Protein AF-A0A958I185-F1 (afdb_monomer)

Sequence (165 aa):
MNFIETAMISVSPEISKSLLDNLFEKNGEVLGVPVYRFEIDADTVAMVYDLVNAPNLPEELLHHLLPHLHSVLIATDAGKNNLSVAHREKMDRLCHKFAGIPTTVAVLTEPERIKKLTIPVLNGLFLAENSRIFLWHPDFPALKQHLWESLWLEKATGQTEDTTS

Nearest PDB structures (foldseek):
  8oul-assembly3_C  TM=4.629E-01  e=3.021E-03  Promethearchaeati
  2w2v-assembly1_A  TM=5.721E-01  e=6.409E-02  Homo sapiens
  7e59-assembly3_B  TM=5.341E-01  e=1.466E-01  Homo sapiens
  4m1y-assembly1_A  TM=4.407E-01  e=1.665E-01  Homo sapiens
  4rtr-assembly1_A  TM=3.848E-01  e=1.197E+00  Escherichia coli str. K-12 substr. MDS42

Radius of gyration: 17.85 Å; Cα contacts (8 Å, |Δi|>4): 249; chains: 1; bounding box: 39×34×71 Å

Mean predicted aligned error: 10.46 Å

pLDDT: mean 71.21, std 13.79, range [34.78, 89.81]

Structure (mmCIF, N/CA/C/O backbone):
data_AF-A0A958I185-F1
#
_entry.id   AF-A0A958I185-F1
#
loop_
_atom_site.group_PDB
_atom_site.id
_atom_site.type_symbol
_atom_site.label_atom_id
_atom_site.label_alt_id
_atom_site.label_comp_id
_atom_site.label_asym_id
_atom_site.label_entity_id
_atom_site.label_seq_id
_atom_site.pdbx_PDB_ins_code
_atom_site.Cartn_x
_atom_site.Cartn_y
_atom_site.Cartn_z
_atom_site.occupancy
_atom_site.B_iso_or_equiv
_atom_site.auth_seq_id
_atom_site.auth_comp_id
_atom_site.auth_asym_id
_atom_site.auth_atom_id
_atom_site.pdbx_PDB_model_num
ATOM 1 N N . MET A 1 1 ? 0.978 -8.564 -22.813 1.00 77.62 1 MET A N 1
ATOM 2 C CA . MET A 1 1 ? 1.223 -8.662 -21.363 1.00 77.62 1 MET A CA 1
ATOM 3 C C . MET A 1 1 ? 1.741 -7.337 -20.814 1.00 77.62 1 MET A C 1
ATOM 5 O O . MET A 1 1 ? 2.845 -6.922 -21.152 1.00 77.62 1 MET A O 1
ATOM 9 N N . ASN A 1 2 ? 0.911 -6.680 -20.011 1.00 85.50 2 ASN A N 1
ATOM 10 C CA . ASN A 1 2 ? 1.136 -5.446 -19.273 1.00 85.50 2 ASN A CA 1
ATOM 11 C C . ASN A 1 2 ? 1.495 -5.785 -17.822 1.00 85.50 2 ASN A C 1
ATOM 13 O O . ASN A 1 2 ? 0.913 -6.699 -17.232 1.00 85.50 2 ASN A O 1
ATOM 17 N N . PHE A 1 3 ? 2.420 -5.022 -17.243 1.00 83.19 3 PHE A N 1
ATOM 18 C CA . PHE A 1 3 ? 2.837 -5.185 -15.854 1.00 83.19 3 PHE A CA 1
ATOM 19 C C . PHE A 1 3 ? 2.423 -3.970 -15.034 1.00 83.19 3 PHE A C 1
ATOM 21 O O . PHE A 1 3 ? 2.714 -2.838 -15.409 1.00 83.19 3 PHE A O 1
ATOM 28 N N . ILE A 1 4 ? 1.757 -4.217 -13.909 1.00 85.06 4 ILE A N 1
ATOM 29 C CA . ILE A 1 4 ? 1.462 -3.207 -12.896 1.00 85.06 4 ILE A CA 1
ATOM 30 C C . ILE A 1 4 ? 2.421 -3.443 -11.739 1.00 85.06 4 ILE A C 1
ATOM 32 O O . ILE A 1 4 ? 2.188 -4.278 -10.864 1.00 85.06 4 ILE A O 1
ATOM 36 N N . GLU A 1 5 ? 3.530 -2.719 -11.753 1.00 87.50 5 GLU A N 1
ATOM 37 C CA . GLU A 1 5 ? 4.540 -2.809 -10.704 1.00 87.50 5 GLU A CA 1
ATOM 38 C C . GLU A 1 5 ? 4.157 -1.910 -9.534 1.00 87.50 5 GLU A C 1
ATOM 40 O O . GLU A 1 5 ? 4.050 -0.688 -9.667 1.00 87.50 5 GLU A O 1
ATOM 45 N N . THR A 1 6 ? 3.915 -2.536 -8.385 1.00 87.50 6 THR A N 1
ATOM 46 C CA . THR A 1 6 ? 3.409 -1.880 -7.185 1.00 87.50 6 THR A CA 1
ATOM 47 C C . THR A 1 6 ? 4.351 -2.096 -6.017 1.00 87.50 6 THR A C 1
ATOM 49 O O . THR A 1 6 ? 4.631 -3.228 -5.627 1.00 87.50 6 THR A O 1
ATOM 52 N N . ALA A 1 7 ? 4.800 -1.006 -5.405 1.00 87.25 7 ALA A N 1
ATOM 53 C CA . ALA A 1 7 ? 5.486 -1.076 -4.124 1.00 87.25 7 ALA A CA 1
ATOM 54 C C . ALA A 1 7 ? 4.439 -1.143 -3.012 1.00 87.25 7 ALA A C 1
ATOM 56 O O . ALA A 1 7 ? 3.656 -0.206 -2.849 1.00 87.25 7 ALA A O 1
ATOM 57 N N . MET A 1 8 ? 4.430 -2.227 -2.237 1.00 87.06 8 MET A N 1
ATOM 58 C CA . MET A 1 8 ? 3.624 -2.315 -1.027 1.00 87.06 8 MET A CA 1
ATOM 59 C C . MET A 1 8 ? 4.494 -2.022 0.189 1.00 87.06 8 MET A C 1
ATOM 61 O O . MET A 1 8 ? 5.440 -2.739 0.496 1.00 87.06 8 MET A O 1
ATOM 65 N N . ILE A 1 9 ? 4.156 -0.959 0.907 1.00 83.81 9 ILE A N 1
ATOM 66 C CA . ILE A 1 9 ? 4.864 -0.517 2.101 1.00 83.81 9 ILE A CA 1
ATOM 67 C C . ILE A 1 9 ? 3.923 -0.697 3.274 1.00 83.81 9 ILE A C 1
ATOM 69 O O . ILE A 1 9 ? 2.997 0.091 3.445 1.00 83.81 9 ILE A O 1
ATOM 73 N N . SER A 1 10 ? 4.166 -1.698 4.112 1.00 78.62 10 SER A N 1
ATOM 74 C CA . SER A 1 10 ? 3.436 -1.803 5.371 1.00 78.62 10 SER A CA 1
ATOM 75 C C . SER A 1 10 ? 4.261 -1.284 6.536 1.00 78.62 10 SER A C 1
ATOM 77 O O . SER A 1 10 ? 5.450 -1.576 6.680 1.00 78.62 10 SER A O 1
ATOM 79 N N . VAL A 1 11 ? 3.605 -0.534 7.416 1.00 73.25 11 VAL A N 1
ATOM 80 C CA . VAL A 1 11 ? 4.195 -0.109 8.690 1.00 73.25 11 VAL A CA 1
ATOM 81 C C . VAL A 1 11 ? 4.064 -1.164 9.795 1.00 73.25 11 VAL A C 1
ATOM 83 O O . VAL A 1 11 ? 4.606 -0.941 10.875 1.00 73.25 11 VAL A O 1
ATOM 86 N N . SER A 1 12 ? 3.397 -2.295 9.526 1.00 72.94 12 SER A N 1
ATOM 87 C CA . SER A 1 12 ? 3.299 -3.468 10.411 1.00 72.94 12 SER A CA 1
ATOM 88 C C . SER A 1 12 ? 3.443 -4.780 9.611 1.00 72.94 12 SER A C 1
ATOM 90 O O . SER A 1 12 ? 2.724 -4.978 8.623 1.00 72.94 12 SER A O 1
ATOM 92 N N . PRO A 1 13 ? 4.339 -5.699 10.015 1.00 73.44 13 PRO A N 1
ATOM 93 C CA . PRO A 1 13 ? 4.517 -6.990 9.343 1.00 73.44 13 PRO A CA 1
ATOM 94 C C . PRO A 1 13 ? 3.238 -7.828 9.251 1.00 73.44 13 PRO A C 1
ATOM 96 O O . PRO A 1 13 ? 3.014 -8.522 8.264 1.00 73.44 13 PRO A O 1
ATOM 99 N N . GLU A 1 14 ? 2.370 -7.742 10.256 1.00 74.56 14 GLU A N 1
ATOM 100 C CA . GLU A 1 14 ? 1.125 -8.504 10.336 1.00 74.56 14 GLU A CA 1
ATOM 101 C C . GLU A 1 14 ? 0.132 -8.127 9.230 1.00 74.56 14 GLU A C 1
ATOM 103 O O . GLU A 1 14 ? -0.592 -8.993 8.733 1.00 74.56 14 GLU A O 1
ATOM 108 N N . ILE A 1 15 ? 0.100 -6.852 8.828 1.00 74.50 15 ILE A N 1
ATOM 109 C CA . ILE A 1 15 ? -0.785 -6.382 7.754 1.00 74.50 15 ILE A CA 1
ATOM 110 C C . ILE A 1 15 ? -0.332 -6.951 6.418 1.00 74.50 15 ILE A C 1
ATOM 112 O O . ILE A 1 15 ? -1.149 -7.491 5.680 1.00 74.50 15 ILE A O 1
ATOM 116 N N . SER A 1 16 ? 0.966 -6.867 6.123 1.00 77.12 16 SER A N 1
ATOM 117 C CA . SER A 1 16 ? 1.499 -7.443 4.892 1.00 77.12 16 SER A CA 1
AT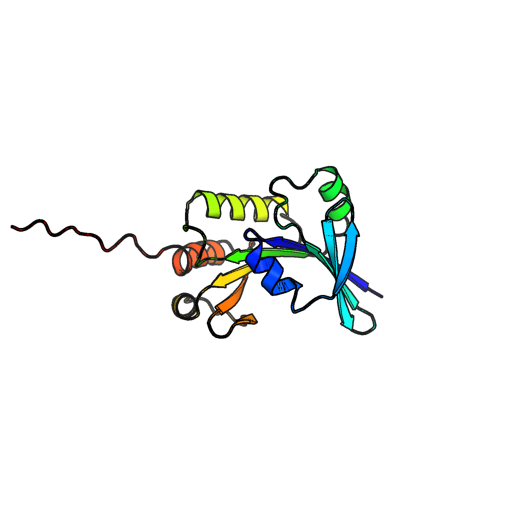OM 118 C C . SER A 1 16 ? 1.316 -8.937 4.853 1.00 77.12 16 SER A C 1
ATOM 120 O O . SER A 1 16 ? 0.875 -9.445 3.836 1.00 77.12 16 SER A O 1
ATOM 122 N N . LYS A 1 17 ? 1.548 -9.630 5.969 1.00 75.19 17 LYS A N 1
ATOM 123 C CA . LYS A 1 17 ? 1.247 -11.055 6.058 1.00 75.19 17 LYS A CA 1
ATOM 124 C C . LYS A 1 17 ? -0.220 -11.335 5.713 1.00 75.19 17 LYS A C 1
ATOM 126 O O . LYS A 1 17 ? -0.510 -12.181 4.882 1.00 75.19 17 LYS A O 1
ATOM 131 N N . SER A 1 18 ? -1.149 -10.583 6.302 1.00 73.56 18 SER A N 1
ATOM 132 C CA . SER A 1 18 ? -2.588 -10.772 6.066 1.00 73.56 18 SER A CA 1
ATOM 133 C C . SER A 1 18 ? -3.005 -10.472 4.620 1.00 73.56 18 SER A C 1
ATOM 135 O O . SER A 1 18 ? -3.869 -11.166 4.084 1.00 73.56 18 SER A O 1
ATOM 137 N N . LEU A 1 19 ? -2.400 -9.454 3.998 1.00 73.12 19 LEU A N 1
ATOM 138 C CA . LEU A 1 19 ? -2.653 -9.061 2.610 1.00 73.12 19 LEU A CA 1
ATOM 139 C C . LEU A 1 19 ? -2.018 -10.024 1.606 1.00 73.12 19 LEU A C 1
ATOM 141 O O . LEU A 1 19 ? -2.644 -10.352 0.607 1.00 73.12 19 LEU A O 1
ATOM 145 N N . LEU A 1 20 ? -0.786 -10.460 1.851 1.00 77.06 20 LEU A N 1
ATOM 146 C CA . LEU A 1 20 ? 0.005 -11.201 0.876 1.00 77.06 20 LEU A CA 1
ATOM 147 C C . LEU A 1 20 ? -0.264 -12.701 0.927 1.00 77.06 20 LEU A C 1
ATOM 149 O O . LEU A 1 20 ? -0.490 -13.291 -0.126 1.00 77.06 20 LEU A O 1
ATOM 153 N N . ASP A 1 21 ? -0.323 -13.297 2.124 1.00 71.19 21 ASP A N 1
ATOM 154 C CA . ASP A 1 21 ? -0.454 -14.754 2.287 1.00 71.19 21 ASP A CA 1
ATOM 155 C C . ASP A 1 21 ? -1.769 -15.300 1.703 1.00 71.19 21 ASP A C 1
ATOM 157 O O . ASP A 1 21 ? -1.848 -16.476 1.359 1.00 71.19 21 ASP A O 1
ATOM 161 N N . ASN A 1 22 ? -2.807 -14.463 1.596 1.00 65.00 22 ASN A N 1
ATOM 162 C CA . ASN A 1 22 ? -4.136 -14.880 1.139 1.00 65.00 22 ASN A CA 1
ATOM 163 C C . ASN A 1 22 ? -4.448 -14.513 -0.316 1.00 65.00 22 ASN A C 1
ATOM 165 O O . ASN A 1 22 ?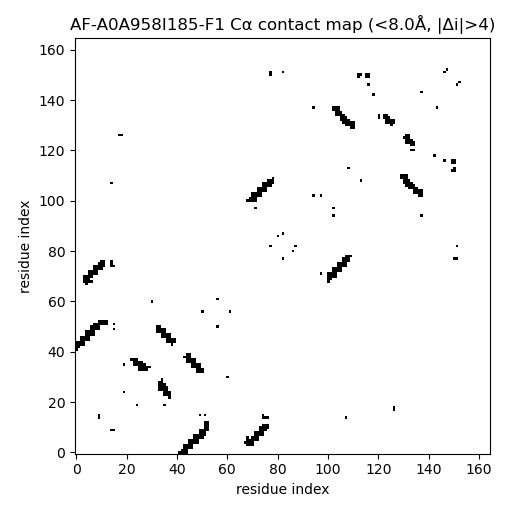 -5.413 -15.035 -0.869 1.00 65.00 22 ASN A O 1
ATOM 169 N N . LEU A 1 23 ? -3.701 -13.583 -0.916 1.00 66.69 23 LEU A N 1
ATOM 170 C CA . LEU A 1 23 ? -4.080 -12.974 -2.197 1.00 66.69 23 LEU A CA 1
ATOM 171 C C . LEU A 1 23 ? -3.042 -13.177 -3.299 1.00 66.69 23 LEU A C 1
ATOM 173 O O . LEU A 1 23 ? -3.381 -13.017 -4.470 1.00 66.69 23 LEU A O 1
ATOM 177 N N . PHE A 1 24 ? -1.800 -13.520 -2.955 1.00 69.25 24 PHE A N 1
ATOM 178 C CA . PHE A 1 24 ? -0.721 -13.563 -3.928 1.00 69.25 24 PHE A CA 1
ATOM 179 C C . PHE A 1 24 ? 0.132 -14.819 -3.792 1.00 69.25 24 PHE A C 1
ATOM 181 O O . PHE A 1 24 ? 0.434 -15.281 -2.694 1.00 69.25 24 PHE A O 1
ATOM 188 N N . GLU A 1 25 ? 0.612 -15.321 -4.925 1.00 71.31 25 GLU A N 1
ATOM 189 C CA . GLU A 1 25 ? 1.659 -16.334 -4.934 1.00 71.31 25 GLU A CA 1
ATOM 190 C C . GLU A 1 25 ? 3.028 -15.643 -4.865 1.00 71.31 25 GLU A C 1
ATOM 192 O O . GLU A 1 25 ? 3.328 -14.709 -5.623 1.00 71.31 25 GLU A O 1
ATOM 197 N N . LYS A 1 26 ? 3.880 -16.088 -3.932 1.00 73.75 26 LYS A N 1
ATOM 198 C CA . LYS A 1 26 ? 5.260 -15.602 -3.844 1.00 73.75 26 LYS A CA 1
ATOM 199 C C . LYS A 1 26 ? 6.013 -16.036 -5.100 1.00 73.75 26 LYS A C 1
ATOM 201 O O . LYS A 1 26 ? 6.188 -17.228 -5.333 1.00 73.75 26 LYS A O 1
ATOM 206 N N . ASN A 1 27 ? 6.500 -15.062 -5.864 1.00 75.31 27 ASN A N 1
ATOM 207 C CA . ASN A 1 27 ? 7.089 -15.288 -7.183 1.00 75.31 27 ASN A CA 1
ATOM 208 C C . ASN A 1 27 ? 8.607 -15.031 -7.233 1.00 75.31 27 ASN A C 1
ATOM 210 O O . ASN A 1 27 ? 9.222 -15.149 -8.288 1.00 75.31 27 ASN A O 1
ATOM 214 N N . GLY A 1 28 ? 9.233 -14.691 -6.103 1.00 84.31 28 GLY A N 1
ATOM 215 C CA . GLY A 1 28 ? 10.689 -14.600 -5.999 1.00 84.31 28 GLY A CA 1
ATOM 216 C C . GLY A 1 28 ? 11.174 -13.505 -5.059 1.00 84.31 28 GLY A C 1
ATOM 217 O O . GLY A 1 28 ? 10.499 -13.143 -4.091 1.00 84.31 28 GLY A O 1
ATOM 218 N N . GLU A 1 29 ? 12.373 -13.010 -5.350 1.00 87.00 29 GLU A N 1
ATOM 219 C CA . GLU A 1 29 ? 13.067 -11.968 -4.599 1.00 87.00 29 GLU A CA 1
ATOM 220 C C . GLU A 1 29 ? 13.903 -11.105 -5.558 1.00 87.00 29 GLU A C 1
ATOM 222 O O . GLU A 1 29 ? 14.562 -11.634 -6.453 1.00 87.00 29 GLU A O 1
ATOM 227 N N . VAL A 1 30 ? 13.881 -9.783 -5.374 1.00 82.50 30 VAL A N 1
ATOM 228 C CA . VAL A 1 30 ? 14.682 -8.810 -6.134 1.00 82.50 30 VAL A CA 1
ATOM 229 C C . VAL A 1 30 ? 15.470 -7.966 -5.144 1.00 82.50 30 VAL A C 1
ATOM 231 O O . VAL A 1 30 ? 14.878 -7.278 -4.320 1.00 82.50 30 VAL A O 1
ATOM 234 N N . LEU A 1 31 ? 16.804 -8.016 -5.208 1.00 80.81 31 LEU A N 1
ATOM 235 C CA . LEU A 1 31 ? 17.692 -7.254 -4.313 1.00 80.81 31 LEU A CA 1
ATOM 236 C C . LEU A 1 31 ? 17.339 -7.416 -2.816 1.00 80.81 31 LEU A C 1
ATOM 238 O O . LEU A 1 31 ? 17.358 -6.448 -2.058 1.00 80.81 31 LEU A O 1
ATOM 242 N N . GLY A 1 32 ? 16.980 -8.631 -2.385 1.00 80.12 32 GLY A N 1
ATOM 243 C CA . GLY A 1 32 ? 16.584 -8.898 -0.996 1.00 80.12 32 GLY A CA 1
ATOM 244 C C . GLY A 1 32 ? 15.110 -8.630 -0.674 1.00 80.12 32 GLY A C 1
ATOM 245 O O . GLY A 1 32 ? 14.685 -8.867 0.455 1.00 80.12 32 GLY A O 1
ATOM 246 N N . VAL A 1 33 ? 14.321 -8.130 -1.631 1.00 83.44 33 VAL A N 1
ATOM 247 C CA . VAL A 1 33 ? 12.903 -7.796 -1.448 1.00 83.44 33 VAL A CA 1
ATOM 248 C C . VAL A 1 33 ? 12.012 -8.897 -2.015 1.00 83.44 33 VAL A C 1
ATOM 250 O O . VAL A 1 33 ? 12.107 -9.182 -3.211 1.00 83.44 33 VAL A O 1
ATOM 253 N N . PRO A 1 34 ? 11.113 -9.494 -1.214 1.00 86.50 34 PRO A N 1
ATOM 254 C CA . PRO A 1 34 ? 10.126 -10.442 -1.713 1.00 86.50 34 PRO A CA 1
ATOM 255 C C . PRO A 1 34 ? 9.214 -9.814 -2.771 1.00 86.50 34 PRO A C 1
ATOM 257 O O . PRO A 1 34 ? 8.685 -8.716 -2.578 1.00 86.50 34 PRO A O 1
ATOM 260 N N . VAL A 1 35 ? 8.997 -10.541 -3.868 1.00 87.50 35 VAL A N 1
ATOM 261 C CA . VAL A 1 35 ? 8.101 -10.119 -4.949 1.00 87.50 35 VAL A CA 1
ATOM 262 C C . VAL A 1 35 ? 6.999 -11.145 -5.144 1.00 87.50 35 VAL A C 1
ATOM 264 O O . VAL A 1 35 ? 7.242 -12.353 -5.226 1.00 87.50 35 VAL A O 1
ATOM 267 N N . TYR A 1 36 ? 5.777 -10.646 -5.230 1.00 88.19 36 TYR A N 1
ATOM 268 C CA . TYR A 1 36 ? 4.565 -11.432 -5.375 1.00 88.19 36 TYR A CA 1
ATOM 269 C C . TYR A 1 36 ? 3.937 -11.157 -6.733 1.00 88.19 36 TYR A C 1
ATOM 271 O O . TYR A 1 36 ? 3.903 -10.012 -7.184 1.00 88.19 36 TYR A O 1
ATOM 279 N N . ARG A 1 37 ? 3.448 -12.208 -7.392 1.00 86.50 37 ARG A N 1
ATOM 280 C CA . ARG A 1 37 ? 2.782 -12.096 -8.692 1.00 86.50 37 ARG A CA 1
ATOM 281 C C . ARG A 1 37 ? 1.301 -12.370 -8.518 1.00 86.50 37 ARG A C 1
ATOM 283 O O . ARG A 1 37 ? 0.919 -13.351 -7.888 1.00 86.50 37 ARG A O 1
ATOM 290 N N . PHE A 1 38 ? 0.486 -11.528 -9.134 1.00 85.00 38 PHE A N 1
ATOM 291 C CA . PHE A 1 38 ? -0.950 -11.729 -9.230 1.00 85.00 38 PHE A CA 1
ATOM 292 C C . PHE A 1 38 ? -1.421 -11.457 -10.647 1.00 85.00 38 PHE A C 1
ATOM 294 O O . PHE A 1 38 ? -1.160 -10.399 -11.214 1.00 85.00 38 PHE A O 1
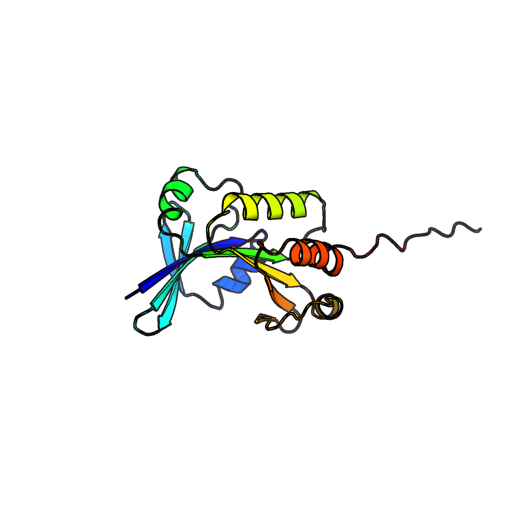ATOM 301 N N . GLU A 1 39 ? -2.092 -12.437 -11.232 1.00 84.75 39 GLU A N 1
ATOM 302 C CA . GLU A 1 39 ? -2.674 -12.311 -12.560 1.00 84.75 39 GLU A CA 1
ATOM 303 C C . GLU A 1 39 ? -4.080 -11.733 -12.425 1.00 84.75 39 GLU A C 1
ATOM 305 O O . GLU A 1 39 ? -4.947 -12.341 -11.801 1.00 84.75 39 GLU A O 1
ATOM 310 N N . ILE A 1 40 ? -4.279 -10.529 -12.962 1.00 80.81 40 ILE A N 1
ATOM 311 C CA . ILE A 1 40 ? -5.582 -9.855 -12.946 1.00 80.81 40 ILE A CA 1
ATOM 312 C C . ILE A 1 40 ? -6.435 -10.395 -14.097 1.00 80.81 40 ILE A C 1
ATOM 314 O O . ILE A 1 40 ? -7.603 -10.727 -13.909 1.00 80.81 40 ILE A O 1
ATOM 318 N N . ASP A 1 41 ? -5.832 -10.494 -15.282 1.00 86.88 41 ASP A N 1
ATOM 319 C CA . ASP A 1 41 ? -6.407 -11.093 -16.482 1.00 86.88 41 ASP A CA 1
ATOM 320 C C . ASP A 1 41 ? -5.291 -11.650 -17.387 1.00 86.88 41 ASP A C 1
ATOM 322 O O . ASP A 1 4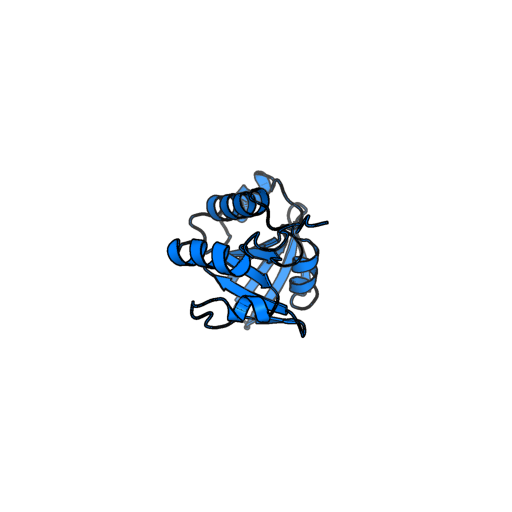1 ? -4.106 -11.540 -17.067 1.00 86.88 41 ASP A O 1
ATOM 326 N N . ALA A 1 42 ? -5.671 -12.233 -18.529 1.00 85.38 42 ALA A N 1
ATOM 327 C CA . ALA A 1 42 ? -4.750 -12.887 -19.462 1.00 85.38 42 ALA A CA 1
ATOM 328 C C . ALA A 1 42 ? -3.629 -11.975 -19.998 1.00 85.38 42 ALA A C 1
ATOM 330 O O . ALA A 1 42 ? -2.604 -12.472 -20.465 1.00 85.38 42 ALA A O 1
ATOM 331 N N . ASP A 1 43 ? -3.816 -10.656 -19.948 1.00 89.81 43 ASP A N 1
ATOM 332 C CA . ASP A 1 43 ? -2.866 -9.673 -20.448 1.00 89.81 43 ASP A CA 1
ATOM 333 C C . ASP A 1 43 ? -2.309 -8.760 -19.357 1.00 89.81 43 ASP A C 1
ATOM 335 O O . ASP A 1 43 ? -1.439 -7.950 -19.671 1.00 89.81 43 ASP A O 1
ATOM 339 N N . THR A 1 44 ? -2.737 -8.886 -18.101 1.00 84.50 44 THR A N 1
ATOM 340 C CA . THR A 1 44 ? -2.395 -7.949 -17.027 1.00 84.50 44 THR A CA 1
ATOM 341 C C . THR A 1 44 ? -1.931 -8.680 -15.778 1.00 84.50 44 THR A C 1
ATOM 343 O O . THR A 1 44 ? -2.670 -9.433 -15.143 1.00 84.50 44 THR A O 1
ATOM 346 N N . VAL A 1 45 ? -0.698 -8.384 -15.371 1.00 85.62 45 VAL A N 1
ATOM 347 C CA . VAL A 1 45 ? -0.068 -8.965 -14.186 1.00 85.62 45 VAL A CA 1
ATOM 348 C C . VAL A 1 45 ? 0.333 -7.856 -13.224 1.00 85.62 45 VAL A C 1
ATOM 350 O O . VAL A 1 45 ? 1.070 -6.944 -13.591 1.00 85.62 45 VAL A O 1
ATOM 353 N N . ALA A 1 46 ? -0.108 -7.953 -11.976 1.00 85.75 46 ALA A N 1
ATOM 354 C CA . ALA A 1 46 ? 0.408 -7.147 -10.884 1.00 85.75 46 ALA A CA 1
ATOM 355 C C . ALA A 1 46 ? 1.646 -7.814 -10.274 1.00 85.75 46 ALA A C 1
ATOM 357 O O . ALA A 1 46 ? 1.628 -8.993 -9.914 1.00 85.75 46 ALA A O 1
ATOM 358 N N . MET A 1 47 ? 2.714 -7.034 -10.142 1.00 87.94 47 MET A N 1
ATOM 359 C CA . MET A 1 47 ? 3.933 -7.409 -9.434 1.00 87.94 47 MET A CA 1
ATOM 360 C C . MET A 1 47 ? 4.013 -6.559 -8.172 1.00 87.94 47 MET A C 1
ATOM 362 O O . MET A 1 47 ? 4.082 -5.334 -8.256 1.00 87.94 47 MET A O 1
ATOM 366 N N . VAL A 1 48 ? 3.968 -7.196 -7.005 1.00 88.50 48 VAL A N 1
ATOM 367 C CA . VAL A 1 48 ? 3.925 -6.510 -5.711 1.00 88.50 48 VAL A CA 1
ATOM 368 C C . VAL A 1 48 ? 5.231 -6.736 -4.965 1.00 88.50 48 VAL A C 1
ATOM 370 O O . VAL A 1 48 ? 5.551 -7.861 -4.585 1.00 88.50 48 VAL A O 1
ATOM 373 N N . TYR A 1 49 ? 5.975 -5.656 -4.751 1.00 87.50 49 TYR A N 1
ATOM 374 C CA . TYR A 1 49 ? 7.211 -5.643 -3.972 1.00 87.50 49 TYR A CA 1
ATOM 375 C C . TYR A 1 49 ? 6.867 -5.404 -2.498 1.00 87.50 49 TYR A C 1
ATOM 377 O O . TYR A 1 49 ? 6.326 -4.347 -2.167 1.00 87.50 49 TYR A O 1
ATOM 385 N N . ASP A 1 50 ? 7.159 -6.365 -1.617 1.00 86.19 50 ASP A N 1
ATOM 386 C CA . ASP A 1 50 ? 6.867 -6.243 -0.184 1.00 86.19 50 ASP A CA 1
ATOM 387 C C . ASP A 1 50 ? 8.011 -5.555 0.560 1.00 86.19 50 ASP A C 1
ATOM 389 O O . ASP A 1 50 ? 9.056 -6.139 0.840 1.00 86.19 50 ASP A O 1
ATOM 393 N N . LEU A 1 51 ? 7.795 -4.287 0.893 1.00 81.31 51 LEU A N 1
ATOM 394 C CA . LEU A 1 51 ? 8.774 -3.415 1.534 1.00 81.31 51 LEU A CA 1
ATOM 395 C C . LEU A 1 51 ? 8.606 -3.346 3.060 1.00 81.31 51 LEU A C 1
ATOM 397 O O . LEU A 1 51 ? 9.112 -2.422 3.709 1.00 81.31 51 LEU A O 1
ATOM 401 N N . VAL A 1 52 ? 7.894 -4.307 3.656 1.00 73.75 52 VAL A N 1
ATOM 402 C CA . VAL A 1 52 ? 7.846 -4.495 5.114 1.00 73.75 52 VAL A CA 1
ATOM 403 C C . VAL A 1 52 ? 9.245 -4.558 5.692 1.00 73.75 52 VAL A C 1
ATOM 405 O O . VAL A 1 52 ? 10.120 -5.239 5.170 1.00 73.75 52 VAL A O 1
ATOM 408 N N . ASN A 1 53 ? 9.444 -3.890 6.827 1.00 58.81 53 ASN A N 1
ATOM 409 C CA . ASN A 1 53 ? 10.714 -3.904 7.556 1.00 58.81 53 ASN A CA 1
ATOM 410 C C . ASN A 1 53 ? 11.919 -3.369 6.766 1.00 58.81 53 ASN A C 1
ATOM 412 O O . ASN A 1 53 ? 13.053 -3.598 7.181 1.00 58.81 53 ASN A O 1
ATOM 416 N N . ALA A 1 54 ? 11.700 -2.577 5.713 1.00 60.50 54 ALA A N 1
ATOM 417 C CA . ALA A 1 54 ? 12.737 -1.760 5.091 1.00 60.50 54 ALA A CA 1
ATOM 418 C C . ALA A 1 54 ? 12.617 -0.292 5.560 1.00 60.50 54 ALA A C 1
ATOM 420 O O . ALA A 1 54 ? 12.261 0.583 4.766 1.00 60.50 54 ALA A O 1
ATOM 421 N N . PRO A 1 55 ? 12.879 0.029 6.852 1.00 51.41 55 PRO A N 1
ATOM 422 C CA . PRO A 1 55 ? 12.753 1.399 7.361 1.00 51.41 55 PRO A CA 1
ATOM 423 C C . PRO A 1 55 ? 13.668 2.370 6.604 1.00 51.41 55 PRO A C 1
ATOM 425 O O . PRO A 1 55 ? 13.326 3.539 6.452 1.00 51.41 55 PRO A O 1
ATOM 428 N N . ASN A 1 56 ? 14.774 1.851 6.065 1.00 61.09 56 ASN A N 1
ATOM 429 C CA . ASN A 1 56 ? 15.656 2.520 5.126 1.00 61.09 56 ASN A CA 1
ATOM 430 C C . ASN A 1 56 ? 15.708 1.677 3.852 1.00 61.09 56 ASN A C 1
ATOM 432 O O . ASN A 1 56 ? 16.566 0.809 3.721 1.00 61.09 56 ASN A O 1
ATOM 436 N N . LEU A 1 57 ? 14.753 1.889 2.944 1.00 66.75 57 LEU A N 1
ATOM 437 C CA . LEU A 1 57 ? 14.833 1.319 1.598 1.00 66.75 57 LEU A CA 1
ATOM 438 C C . LEU A 1 57 ? 16.212 1.648 1.007 1.00 66.75 57 LEU A C 1
ATOM 440 O O . LEU A 1 57 ? 16.522 2.843 0.935 1.00 66.75 57 LEU A O 1
ATOM 444 N N . PRO A 1 58 ? 17.025 0.644 0.622 1.00 68.31 58 PRO A N 1
ATOM 445 C CA . PRO A 1 58 ? 18.331 0.886 0.024 1.00 68.31 58 PRO A CA 1
ATOM 446 C C . PRO A 1 58 ? 18.193 1.834 -1.168 1.00 68.31 58 PRO A C 1
ATOM 448 O O . PRO A 1 58 ? 17.262 1.692 -1.963 1.00 68.31 58 PRO A O 1
ATOM 451 N N . GLU A 1 59 ? 19.099 2.804 -1.304 1.00 77.19 59 GLU A N 1
ATOM 452 C CA . GLU A 1 59 ? 19.053 3.751 -2.428 1.00 77.19 59 GLU A CA 1
ATOM 453 C C . GLU A 1 59 ? 19.110 3.027 -3.776 1.00 77.19 59 GLU A C 1
ATOM 455 O O . GLU A 1 59 ? 18.389 3.395 -4.697 1.00 77.19 59 GLU A O 1
ATOM 460 N N . GLU A 1 60 ? 19.881 1.943 -3.860 1.00 77.75 60 GLU A N 1
ATOM 461 C CA . GLU A 1 60 ? 19.977 1.086 -5.046 1.00 77.75 60 GLU A CA 1
ATOM 462 C C . GLU A 1 60 ? 18.630 0.458 -5.424 1.00 77.75 60 GLU A C 1
ATOM 464 O O . GLU A 1 60 ? 18.249 0.455 -6.593 1.00 77.75 60 GLU A O 1
ATOM 469 N N . LEU A 1 61 ? 17.870 -0.015 -4.432 1.00 77.19 61 LEU A N 1
ATOM 470 C CA . LEU A 1 61 ? 16.538 -0.574 -4.645 1.00 77.19 61 LEU A CA 1
ATOM 471 C C . LEU A 1 61 ? 15.569 0.508 -5.131 1.00 77.19 61 LEU A C 1
ATOM 473 O O . LEU A 1 61 ? 14.813 0.279 -6.067 1.00 77.19 61 LEU A O 1
ATOM 477 N N . LEU A 1 62 ? 15.590 1.696 -4.524 1.00 77.62 62 LEU A N 1
ATOM 478 C CA . LEU A 1 62 ? 14.750 2.811 -4.972 1.00 77.62 62 LEU A CA 1
ATOM 479 C C . LEU A 1 62 ? 15.110 3.242 -6.391 1.00 77.62 62 LEU A C 1
ATOM 481 O O . LEU A 1 62 ? 14.216 3.457 -7.201 1.00 77.62 62 LEU A O 1
ATOM 485 N N . HIS A 1 63 ? 16.401 3.335 -6.701 1.00 83.00 63 HIS A N 1
ATOM 486 C CA . HIS A 1 63 ? 16.875 3.675 -8.036 1.00 83.00 63 HIS A CA 1
ATOM 487 C C . HIS A 1 63 ? 16.430 2.641 -9.076 1.00 83.00 63 HIS A C 1
ATOM 489 O O . HIS A 1 63 ? 16.060 3.014 -10.185 1.00 83.00 63 HIS A O 1
ATOM 495 N N . HIS A 1 64 ? 16.416 1.360 -8.701 1.00 81.69 64 HIS A N 1
ATOM 496 C CA . HIS A 1 64 ? 15.926 0.284 -9.552 1.00 81.69 64 HIS A CA 1
ATOM 497 C C . HIS A 1 64 ? 14.401 0.314 -9.726 1.00 81.69 64 HIS A C 1
ATOM 499 O O . HIS A 1 64 ? 13.922 0.183 -10.843 1.00 81.69 64 HIS A O 1
ATOM 505 N N . LEU A 1 65 ? 13.634 0.503 -8.648 1.00 81.81 65 LEU A N 1
ATOM 506 C CA . LEU A 1 65 ? 12.172 0.392 -8.680 1.00 81.81 65 LEU A CA 1
ATOM 507 C C . LEU A 1 65 ? 11.478 1.647 -9.226 1.00 81.81 65 LEU A C 1
ATOM 509 O O . LEU A 1 65 ? 10.543 1.531 -10.013 1.00 81.81 65 LEU A O 1
ATOM 513 N N . LEU A 1 66 ? 11.902 2.849 -8.818 1.00 81.94 66 LEU A N 1
ATOM 514 C CA . LEU A 1 66 ? 11.185 4.102 -9.106 1.00 81.94 66 LEU A CA 1
ATOM 515 C C . LEU A 1 66 ? 10.858 4.336 -10.594 1.00 81.94 66 LEU A C 1
ATOM 517 O O . LEU A 1 66 ? 9.750 4.795 -10.858 1.00 81.94 66 LEU A O 1
ATOM 521 N N . PRO A 1 67 ? 11.738 4.023 -11.568 1.00 84.94 67 PRO A N 1
ATOM 522 C CA . PRO A 1 67 ? 11.425 4.202 -12.990 1.00 84.94 67 PRO A CA 1
ATOM 523 C C . PRO A 1 67 ? 10.307 3.292 -13.514 1.00 84.94 67 PRO A C 1
ATOM 525 O O . PRO A 1 67 ? 9.767 3.549 -14.588 1.00 84.94 67 PRO A O 1
ATOM 528 N N . HIS A 1 68 ? 9.998 2.217 -12.791 1.00 84.38 68 HIS A N 1
ATOM 529 C CA . HIS A 1 68 ? 9.104 1.147 -13.229 1.00 84.38 68 HIS A CA 1
ATOM 530 C C . HIS A 1 68 ? 7.813 1.072 -12.405 1.00 84.38 68 HIS A C 1
ATOM 532 O O . HIS A 1 68 ? 6.808 0.522 -12.860 1.00 84.38 68 HIS A O 1
ATOM 538 N N . LEU A 1 69 ? 7.808 1.659 -11.205 1.00 86.56 69 LEU A N 1
ATOM 539 C CA . LEU A 1 69 ? 6.638 1.682 -10.338 1.00 86.56 69 LEU A CA 1
ATOM 540 C C . LEU A 1 69 ? 5.478 2.451 -10.976 1.00 86.56 69 LEU A C 1
ATOM 542 O O . LEU A 1 69 ? 5.558 3.649 -11.238 1.00 86.56 69 LEU A O 1
ATOM 546 N N . HIS A 1 70 ? 4.363 1.748 -11.140 1.00 88.00 70 HIS A N 1
ATOM 547 C CA . HIS A 1 70 ? 3.098 2.312 -11.598 1.00 88.00 70 HIS A CA 1
ATOM 548 C C . HIS A 1 70 ? 2.265 2.841 -10.430 1.00 88.00 70 HIS A C 1
ATOM 550 O O . HIS A 1 70 ? 1.512 3.803 -10.584 1.00 88.00 70 HIS A O 1
ATOM 556 N N . SER A 1 71 ? 2.393 2.216 -9.257 1.00 86.06 71 SER A N 1
ATOM 557 C CA . SER A 1 71 ? 1.650 2.606 -8.063 1.00 86.06 71 SER A CA 1
ATOM 558 C C . SER A 1 71 ? 2.369 2.258 -6.765 1.00 86.06 71 SER A C 1
ATOM 560 O O . SER A 1 71 ? 3.230 1.380 -6.708 1.00 86.06 71 SER A O 1
ATOM 562 N N . VAL A 1 72 ? 1.972 2.934 -5.691 1.00 85.50 72 VAL A N 1
ATOM 563 C CA . VAL A 1 72 ? 2.418 2.651 -4.325 1.00 85.50 72 VAL A CA 1
ATOM 564 C C . VAL A 1 72 ? 1.204 2.373 -3.449 1.00 85.50 72 VAL A C 1
ATOM 566 O O . VAL A 1 72 ? 0.256 3.154 -3.423 1.00 85.50 72 VAL A O 1
ATOM 569 N N . LEU A 1 73 ? 1.241 1.272 -2.705 1.00 85.00 73 LEU A N 1
ATOM 570 C CA . LEU A 1 73 ? 0.257 0.934 -1.685 1.00 85.00 73 LEU A CA 1
ATOM 571 C C . LEU A 1 73 ? 0.911 1.043 -0.308 1.00 85.00 73 LEU A C 1
ATOM 573 O O . LEU A 1 73 ? 1.809 0.272 0.013 1.00 85.00 73 LEU A O 1
ATOM 577 N N . ILE A 1 74 ? 0.454 1.971 0.528 1.00 83.81 74 ILE A N 1
ATOM 578 C CA . ILE A 1 74 ? 0.937 2.109 1.906 1.00 83.81 74 ILE A CA 1
ATOM 579 C C . ILE A 1 74 ? -0.104 1.518 2.853 1.00 83.81 74 ILE A C 1
ATOM 581 O O . ILE A 1 74 ? -1.199 2.056 2.967 1.00 83.81 74 ILE A O 1
ATOM 585 N N . ALA A 1 75 ? 0.228 0.438 3.552 1.00 81.81 75 ALA A N 1
ATOM 586 C CA . ALA A 1 75 ? -0.672 -0.248 4.472 1.00 81.81 75 ALA A CA 1
ATOM 587 C C . ALA A 1 75 ? -0.345 0.085 5.941 1.00 81.81 75 ALA A C 1
ATOM 589 O O . ALA A 1 75 ? 0.818 0.081 6.348 1.00 81.81 75 ALA A O 1
ATOM 590 N N . THR A 1 76 ? -1.358 0.391 6.755 1.00 80.25 76 THR A N 1
ATOM 591 C CA . THR A 1 76 ? -1.192 0.778 8.170 1.00 80.25 76 THR A CA 1
ATOM 592 C C . THR A 1 76 ? -2.345 0.305 9.048 1.00 80.25 76 THR A C 1
ATOM 594 O O . THR A 1 76 ? -3.464 0.168 8.570 1.00 80.25 76 THR A O 1
ATOM 597 N N . ASP A 1 77 ? -2.074 0.033 10.327 1.00 78.00 77 ASP A N 1
ATOM 598 C CA . ASP A 1 77 ? -3.056 -0.430 11.319 1.00 78.00 77 ASP A CA 1
ATOM 599 C C . ASP A 1 77 ? -3.292 0.691 12.334 1.00 78.00 77 ASP A C 1
ATOM 601 O O . ASP A 1 77 ? -2.357 1.137 13.013 1.00 78.00 77 ASP A O 1
ATOM 605 N N . ALA A 1 78 ? -4.541 1.156 12.391 1.00 69.62 78 ALA A N 1
ATOM 606 C CA . ALA A 1 78 ? -5.000 2.220 13.278 1.00 69.62 78 ALA A CA 1
ATOM 607 C C . ALA A 1 78 ? -5.429 1.723 14.676 1.00 69.62 78 ALA A C 1
ATOM 609 O O . ALA A 1 78 ? -5.717 2.542 15.543 1.00 69.62 78 ALA A O 1
ATOM 610 N N . GLY A 1 79 ? -5.515 0.411 14.908 1.00 64.44 79 GLY A N 1
ATOM 611 C CA . GLY A 1 79 ? -5.911 -0.193 16.184 1.00 64.44 79 GLY A CA 1
ATOM 612 C C . GLY A 1 79 ? -4.740 -0.628 17.073 1.00 64.44 79 GLY A C 1
ATOM 613 O O . GLY A 1 79 ? -4.845 -0.538 18.292 1.00 64.44 79 GLY A O 1
ATOM 614 N N . LYS A 1 80 ? -3.619 -1.086 16.495 1.00 61.38 80 LYS A N 1
ATOM 615 C CA . LYS A 1 80 ? -2.492 -1.657 17.273 1.00 61.38 80 LYS A CA 1
ATOM 616 C C . LYS A 1 80 ? -1.325 -0.716 17.540 1.00 61.38 80 LYS A C 1
ATOM 618 O O . LYS A 1 80 ? -0.629 -0.865 18.543 1.00 61.38 80 LYS A O 1
ATOM 623 N N . ASN A 1 81 ? -1.068 0.229 16.645 1.00 55.16 81 ASN A N 1
ATOM 624 C CA . ASN A 1 81 ? 0.020 1.176 16.840 1.00 55.16 81 ASN A CA 1
ATOM 625 C C . ASN A 1 81 ? -0.487 2.294 17.738 1.00 55.16 81 ASN A C 1
ATOM 627 O O . ASN A 1 81 ? -1.379 3.031 17.322 1.00 55.16 81 ASN A O 1
ATOM 631 N N . ASN A 1 82 ? 0.083 2.433 18.943 1.00 52.72 82 ASN A N 1
ATOM 632 C CA . ASN A 1 82 ? -0.111 3.623 19.772 1.00 52.72 82 ASN A CA 1
ATOM 633 C C . ASN A 1 82 ? 0.007 4.848 18.863 1.00 52.72 82 ASN A C 1
ATOM 635 O O . ASN A 1 82 ? 1.062 5.073 18.260 1.00 52.72 82 ASN A O 1
ATOM 639 N N . LEU A 1 83 ? -1.117 5.555 18.721 1.00 59.91 83 LEU A N 1
ATOM 640 C CA . LEU A 1 83 ? -1.439 6.531 17.677 1.00 59.91 83 LEU A CA 1
ATOM 641 C C . LEU A 1 83 ? -0.653 7.829 17.891 1.00 59.91 83 LEU A C 1
ATOM 643 O O . LEU A 1 83 ? -1.197 8.907 18.103 1.00 59.91 83 LEU A O 1
ATOM 647 N N . SER A 1 84 ? 0.667 7.692 17.906 1.00 68.38 84 SER A N 1
ATOM 648 C CA . SER A 1 84 ? 1.614 8.729 18.259 1.00 68.38 84 SER A CA 1
ATOM 649 C C . SER A 1 84 ? 1.844 9.672 17.086 1.00 68.38 84 SER A C 1
ATOM 651 O O . SER A 1 84 ? 1.757 9.293 15.914 1.00 68.38 84 SER A O 1
ATOM 653 N N . VAL A 1 85 ? 2.229 10.903 17.417 1.00 72.81 85 VAL A N 1
ATOM 654 C CA . VAL A 1 85 ? 2.698 11.904 16.449 1.00 72.81 85 VAL A CA 1
ATOM 655 C C . VAL A 1 85 ? 3.795 11.320 15.545 1.00 72.81 85 VAL A C 1
ATOM 657 O O . VAL A 1 85 ? 3.762 11.520 14.334 1.00 72.81 85 VAL A O 1
ATOM 660 N N . ALA A 1 86 ? 4.684 10.490 16.099 1.00 74.19 86 ALA A N 1
ATOM 661 C CA . ALA A 1 86 ? 5.756 9.832 15.356 1.00 74.19 86 ALA A CA 1
ATOM 662 C C . ALA A 1 86 ? 5.247 8.897 14.240 1.00 74.19 86 ALA A C 1
ATOM 664 O O . ALA A 1 86 ? 5.858 8.816 13.171 1.00 74.19 86 ALA A O 1
ATOM 665 N N . HIS A 1 87 ? 4.122 8.203 14.452 1.00 75.88 87 HIS A N 1
ATOM 666 C CA . HIS A 1 87 ? 3.522 7.343 13.425 1.00 75.88 87 HIS A CA 1
ATOM 667 C C . HIS A 1 87 ? 2.939 8.165 12.278 1.00 75.88 87 HIS A C 1
ATOM 669 O O . HIS A 1 87 ? 3.154 7.847 11.109 1.00 75.88 87 HIS A O 1
ATOM 675 N N . ARG A 1 88 ? 2.266 9.272 12.604 1.00 74.94 88 ARG A N 1
ATOM 676 C CA . ARG A 1 88 ? 1.761 10.219 11.605 1.00 74.94 88 ARG A CA 1
ATOM 677 C C . ARG A 1 88 ? 2.900 10.811 10.776 1.00 74.94 88 ARG A C 1
ATOM 679 O O . ARG A 1 88 ? 2.842 10.774 9.553 1.00 74.94 88 ARG A O 1
ATOM 686 N N . GLU A 1 89 ? 3.963 11.280 11.422 1.00 78.56 89 GLU A N 1
ATOM 687 C CA . GLU A 1 89 ? 5.151 11.801 10.735 1.00 78.56 89 GLU A CA 1
ATOM 688 C C . GLU A 1 89 ? 5.833 10.742 9.860 1.00 78.56 89 GLU A C 1
ATOM 690 O O . GLU A 1 89 ? 6.392 11.052 8.807 1.00 78.56 89 GLU A O 1
ATOM 695 N N . LYS A 1 90 ? 5.809 9.468 10.271 1.00 79.62 90 LYS A N 1
ATOM 696 C CA . LYS A 1 90 ? 6.291 8.356 9.442 1.00 79.62 90 LYS A CA 1
ATOM 697 C C . LYS A 1 90 ? 5.433 8.190 8.184 1.00 79.62 90 LYS A C 1
ATOM 699 O O . LYS A 1 90 ? 5.995 8.116 7.095 1.00 79.62 90 LYS A O 1
ATOM 704 N N . MET A 1 91 ? 4.107 8.175 8.318 1.00 79.75 91 MET A N 1
ATOM 705 C CA . MET A 1 91 ? 3.187 8.084 7.176 1.00 79.75 91 MET A CA 1
ATOM 706 C C . MET A 1 91 ? 3.346 9.278 6.227 1.00 79.75 91 MET A C 1
ATOM 708 O O . MET A 1 91 ? 3.431 9.092 5.017 1.00 79.75 91 MET A O 1
ATOM 712 N N . ASP A 1 92 ? 3.474 10.490 6.770 1.00 79.56 92 ASP A N 1
ATOM 713 C CA . ASP A 1 92 ? 3.670 11.709 5.983 1.00 79.56 92 ASP A CA 1
ATOM 714 C C . ASP A 1 92 ? 4.981 11.679 5.188 1.00 79.56 92 ASP A C 1
ATOM 716 O O . ASP A 1 92 ? 4.986 12.010 4.000 1.00 79.56 92 ASP A O 1
ATOM 720 N N . ARG A 1 93 ? 6.076 11.215 5.803 1.00 81.81 93 ARG A N 1
ATOM 721 C CA . ARG A 1 93 ? 7.361 11.022 5.113 1.00 81.81 93 ARG A CA 1
ATOM 722 C C . ARG A 1 93 ? 7.272 9.988 3.994 1.00 81.81 93 ARG A C 1
ATOM 724 O O . ARG A 1 93 ? 7.850 10.214 2.936 1.00 81.81 93 ARG A O 1
ATOM 731 N N . LEU A 1 94 ? 6.555 8.883 4.205 1.00 80.75 94 LEU A N 1
ATOM 732 C CA . LEU A 1 94 ? 6.352 7.870 3.166 1.00 80.75 94 LEU A CA 1
ATOM 733 C C . LEU A 1 94 ? 5.562 8.440 1.988 1.00 80.75 94 LEU A C 1
ATOM 735 O O . LEU A 1 94 ? 6.031 8.349 0.861 1.00 80.75 94 LEU A O 1
ATOM 739 N N . CYS A 1 95 ? 4.429 9.101 2.237 1.00 80.50 95 CYS A N 1
ATOM 740 C CA . CYS A 1 95 ? 3.653 9.732 1.168 1.00 80.50 95 CYS A CA 1
ATOM 741 C C . CYS A 1 95 ? 4.480 10.770 0.393 1.00 80.50 95 CYS A C 1
ATOM 743 O O . CYS A 1 95 ? 4.391 10.838 -0.827 1.00 80.50 95 CYS A O 1
ATOM 745 N N . HIS A 1 96 ? 5.313 11.555 1.082 1.00 83.00 96 HIS A N 1
ATOM 746 C CA . HIS A 1 96 ? 6.175 12.539 0.428 1.00 83.00 96 HIS A CA 1
ATOM 747 C C . HIS A 1 96 ? 7.288 11.895 -0.412 1.00 83.00 96 HIS A C 1
ATOM 749 O O . HIS A 1 96 ? 7.600 12.382 -1.494 1.00 83.00 96 HIS A O 1
ATOM 755 N N . LYS A 1 97 ? 7.868 10.781 0.054 1.00 80.25 97 LYS A N 1
ATOM 756 C CA . LYS A 1 97 ? 8.946 10.063 -0.646 1.00 80.25 97 LYS A CA 1
ATOM 757 C C . LYS A 1 97 ? 8.528 9.545 -2.026 1.00 80.25 97 LYS A C 1
ATOM 759 O O . LYS A 1 97 ? 9.374 9.450 -2.907 1.00 80.25 97 LYS A O 1
ATOM 764 N N . PHE A 1 98 ? 7.248 9.228 -2.203 1.00 79.44 98 PHE A N 1
ATOM 765 C CA . PHE A 1 98 ? 6.683 8.732 -3.461 1.00 79.44 98 PHE A CA 1
ATOM 766 C C . PHE A 1 98 ? 5.793 9.768 -4.160 1.00 79.44 98 PHE A C 1
ATOM 768 O O . PHE A 1 98 ? 4.959 9.414 -4.993 1.00 79.44 98 PHE A O 1
ATOM 775 N N . ALA A 1 99 ? 5.965 11.054 -3.835 1.00 77.06 99 ALA A N 1
ATOM 776 C CA . ALA A 1 99 ? 5.249 12.130 -4.504 1.00 77.06 99 ALA A CA 1
ATOM 777 C C . ALA A 1 99 ? 5.488 12.070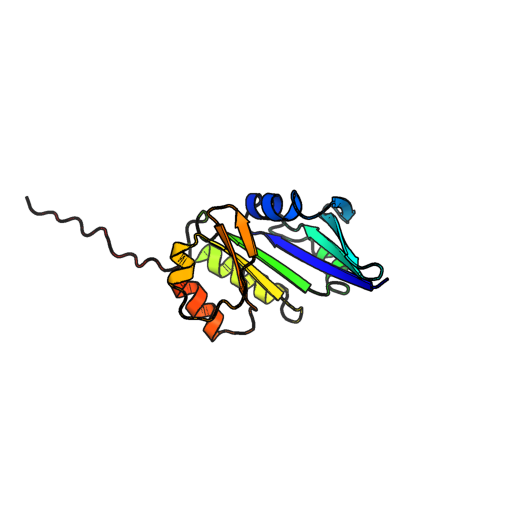 -6.025 1.00 77.06 99 ALA A C 1
ATOM 779 O O . ALA A 1 99 ? 6.627 11.996 -6.481 1.00 77.06 99 ALA A O 1
ATOM 780 N N . GLY A 1 100 ? 4.405 12.097 -6.804 1.00 79.44 100 GLY A N 1
ATOM 781 C CA . GLY A 1 100 ? 4.442 11.951 -8.264 1.00 79.44 100 GLY A CA 1
ATOM 782 C C . GLY A 1 100 ? 4.146 10.538 -8.777 1.00 79.44 100 GLY A C 1
ATOM 783 O O . GLY A 1 100 ? 3.912 10.385 -9.972 1.00 79.44 100 GLY A O 1
ATOM 784 N N . ILE A 1 101 ? 4.081 9.531 -7.898 1.00 83.00 101 ILE A N 1
ATOM 785 C CA . ILE A 1 101 ? 3.579 8.191 -8.228 1.00 83.00 101 ILE A CA 1
ATOM 786 C C . ILE A 1 101 ? 2.175 8.037 -7.624 1.00 83.00 101 ILE A C 1
ATOM 788 O O . ILE A 1 101 ? 1.991 8.383 -6.449 1.00 83.00 101 ILE A O 1
ATOM 792 N N . PRO A 1 102 ? 1.185 7.506 -8.370 1.00 82.19 102 PRO A N 1
ATOM 793 C CA . PRO A 1 102 ? -0.132 7.188 -7.825 1.00 82.19 102 PRO A CA 1
ATOM 794 C C . PRO A 1 102 ? -0.012 6.375 -6.534 1.00 82.19 102 PRO A C 1
ATOM 796 O O . PRO A 1 102 ? 0.453 5.235 -6.533 1.00 82.19 102 PRO A O 1
ATOM 799 N N . THR A 1 103 ? -0.406 6.981 -5.415 1.00 82.00 103 THR A N 1
ATOM 800 C CA . THR A 1 103 ? -0.211 6.403 -4.085 1.00 82.00 103 THR A CA 1
ATOM 801 C C . THR A 1 10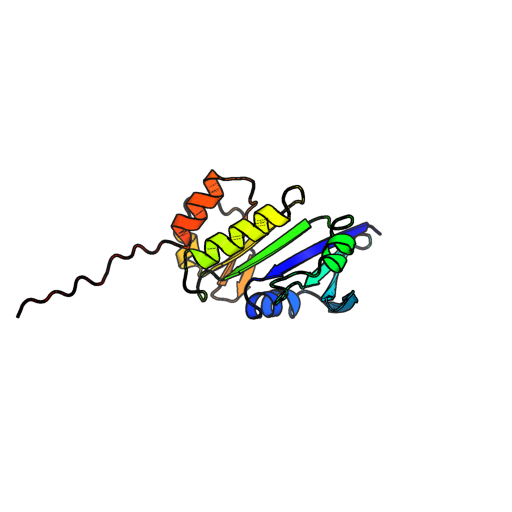3 ? -1.565 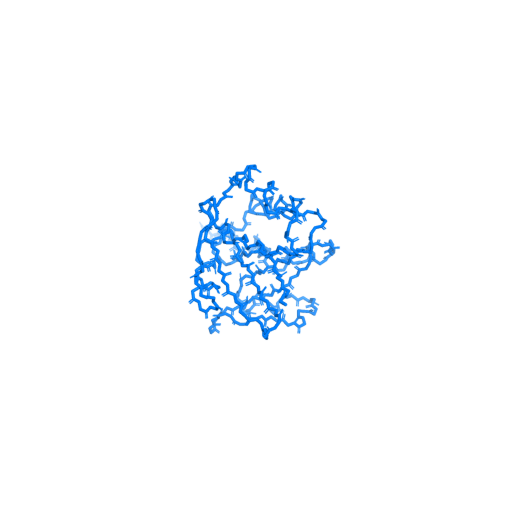6.185 -3.434 1.00 82.00 103 THR A C 1
ATOM 803 O O . THR A 1 103 ? -2.389 7.088 -3.360 1.00 82.00 103 THR A O 1
ATOM 806 N N . THR A 1 104 ? -1.806 4.982 -2.935 1.00 80.62 104 THR A N 1
ATOM 807 C CA . THR A 1 104 ? -3.007 4.641 -2.175 1.00 80.62 104 THR A CA 1
ATOM 808 C C . THR A 1 104 ? -2.602 4.243 -0.771 1.00 80.62 104 THR A C 1
ATOM 810 O O . THR A 1 104 ? -1.669 3.468 -0.581 1.00 80.62 104 THR A O 1
ATOM 813 N N . VAL A 1 105 ? -3.310 4.752 0.230 1.00 78.25 105 VAL A N 1
ATOM 814 C CA . VAL A 1 105 ? -3.100 4.366 1.622 1.00 78.25 105 VAL A CA 1
ATOM 815 C C . VAL A 1 105 ? -4.243 3.455 2.055 1.00 78.25 105 VAL A C 1
ATOM 817 O O . VAL A 1 105 ? -5.403 3.866 2.064 1.00 78.25 105 VAL A O 1
ATOM 820 N N . ALA A 1 106 ? -3.899 2.223 2.414 1.00 78.31 106 ALA A N 1
ATOM 821 C CA . ALA A 1 106 ? -4.782 1.238 3.012 1.00 78.31 106 ALA A CA 1
ATOM 822 C C . ALA A 1 106 ? -4.670 1.296 4.533 1.00 78.31 106 ALA A C 1
ATOM 824 O O . ALA A 1 106 ? -3.592 1.131 5.103 1.00 78.31 106 ALA A O 1
ATOM 825 N N . VAL A 1 107 ? -5.792 1.513 5.206 1.00 77.06 107 VAL A N 1
ATOM 826 C CA . VAL A 1 107 ? -5.817 1.606 6.666 1.00 77.06 107 VAL A CA 1
ATOM 827 C C . VAL A 1 107 ? -6.707 0.507 7.212 1.00 77.06 107 VAL A C 1
ATOM 829 O O . VAL A 1 107 ? -7.914 0.497 6.973 1.00 77.06 107 VAL A O 1
ATOM 832 N N . LEU A 1 108 ? -6.098 -0.406 7.957 1.00 76.88 108 LEU A N 1
ATOM 833 C CA . LEU A 1 108 ? -6.781 -1.430 8.718 1.00 76.88 108 LEU A CA 1
ATOM 834 C C . LEU A 1 108 ? -7.348 -0.811 9.995 1.00 76.88 108 LEU A C 1
ATOM 836 O O . LEU A 1 108 ? -6.623 -0.207 10.791 1.00 76.88 108 LEU A O 1
ATOM 840 N N . THR A 1 109 ? -8.655 -0.947 10.184 1.00 75.06 109 THR A N 1
ATOM 841 C CA . THR A 1 109 ? -9.337 -0.424 11.365 1.00 75.06 109 THR A CA 1
ATOM 842 C C . THR A 1 109 ? -10.587 -1.236 11.706 1.00 75.06 109 THR A C 1
ATOM 844 O O . THR A 1 109 ? -11.068 -2.055 10.915 1.00 75.06 109 THR A O 1
ATOM 847 N N . GLU A 1 110 ? -11.114 -0.996 12.902 1.00 74.88 110 GLU A N 1
ATOM 848 C CA . GLU A 1 110 ? -12.347 -1.605 13.389 1.00 74.88 110 GLU A CA 1
ATOM 849 C C . GLU A 1 110 ? -13.586 -0.976 12.717 1.00 74.88 110 GLU A C 1
ATOM 851 O O . GLU A 1 110 ? -13.630 0.242 12.501 1.00 74.88 110 GLU A O 1
ATOM 856 N N . PRO A 1 111 ? -14.644 -1.762 12.439 1.00 71.44 111 PRO A N 1
ATOM 857 C CA . PRO A 1 111 ? -15.868 -1.279 11.802 1.00 71.44 111 PRO A CA 1
ATOM 858 C C . PRO A 1 111 ? -16.520 -0.075 12.495 1.00 71.44 111 PRO A C 1
ATOM 860 O O . PRO A 1 111 ? -17.023 0.821 11.817 1.00 71.44 111 PRO A O 1
ATOM 863 N N . GLU A 1 112 ? -16.499 -0.019 13.829 1.00 72.25 112 GLU A N 1
ATOM 864 C CA . GLU A 1 112 ? -17.111 1.076 14.594 1.00 72.25 112 GLU A CA 1
ATOM 865 C C . GLU A 1 112 ? -16.390 2.416 14.390 1.00 72.25 112 GLU A C 1
ATOM 867 O O . GLU A 1 112 ? -17.028 3.468 14.397 1.00 72.25 112 GLU A O 1
ATOM 872 N N . ARG A 1 113 ? -15.074 2.399 14.134 1.00 71.75 113 ARG A N 1
ATOM 873 C CA . ARG A 1 113 ? -14.302 3.612 13.820 1.00 71.75 113 ARG A CA 1
ATOM 874 C C . ARG A 1 113 ? -14.636 4.145 12.429 1.00 71.75 113 ARG A C 1
ATOM 876 O O . ARG A 1 113 ? -14.705 5.354 12.241 1.00 71.75 113 ARG A O 1
ATOM 883 N N . ILE A 1 114 ? -14.943 3.262 11.478 1.00 68.31 114 ILE A N 1
ATOM 884 C CA . ILE A 1 114 ? -15.380 3.659 10.130 1.00 68.31 114 ILE A CA 1
ATOM 885 C C . ILE A 1 114 ? -16.732 4.361 10.159 1.00 68.31 114 ILE A C 1
ATOM 887 O O . ILE A 1 114 ? -16.919 5.322 9.422 1.00 68.31 114 ILE A O 1
ATOM 891 N N . LYS A 1 115 ? -17.662 3.945 11.029 1.00 67.44 115 LYS A N 1
ATOM 892 C CA . LYS A 1 115 ? -18.965 4.623 11.170 1.00 67.44 115 LYS A CA 1
ATOM 893 C C . LYS A 1 115 ? -18.835 6.088 11.602 1.00 67.44 115 LYS A C 1
ATOM 895 O O . LYS A 1 115 ? -19.758 6.863 11.377 1.00 67.44 115 LYS A O 1
ATOM 900 N N . LYS A 1 116 ? -17.710 6.465 12.222 1.00 67.31 116 LYS A N 1
ATOM 901 C CA . LYS A 1 116 ? -17.409 7.847 12.622 1.00 67.31 116 LYS A CA 1
ATOM 902 C C . LYS A 1 116 ? -16.880 8.698 11.460 1.00 67.31 116 LYS A C 1
ATOM 904 O O . LYS A 1 116 ? -16.838 9.917 11.588 1.00 67.31 116 LYS A O 1
ATOM 909 N N . LEU A 1 117 ? -16.488 8.089 10.337 1.00 64.44 117 LEU A N 1
ATOM 910 C CA . LEU A 1 117 ? -16.055 8.817 9.147 1.00 64.44 117 LEU A CA 1
ATOM 911 C C . LEU A 1 117 ? -17.287 9.427 8.463 1.00 64.44 117 LEU A C 1
ATOM 913 O O . LEU A 1 117 ? -18.159 8.706 7.987 1.00 64.44 117 LEU A O 1
ATOM 917 N N . THR A 1 118 ? -17.360 10.756 8.384 1.00 57.22 118 THR A N 1
ATOM 918 C CA . THR A 1 118 ? -18.451 11.471 7.685 1.00 57.22 118 THR A CA 1
ATOM 919 C C . THR A 1 118 ? -18.218 11.608 6.181 1.00 57.22 118 THR A C 1
ATOM 921 O O . THR A 1 118 ? -19.011 12.218 5.465 1.00 57.22 118 THR A O 1
ATOM 924 N N . ILE A 1 119 ? -17.126 11.034 5.690 1.00 55.88 119 ILE A N 1
ATOM 925 C CA . ILE A 1 119 ? -16.722 11.048 4.290 1.00 55.88 119 ILE A CA 1
ATOM 926 C C . ILE A 1 119 ? -17.283 9.798 3.616 1.00 55.88 119 ILE A C 1
ATOM 928 O O . ILE A 1 119 ? -17.259 8.731 4.236 1.00 55.88 119 ILE A O 1
ATOM 932 N N . PRO A 1 120 ? -17.758 9.876 2.361 1.00 50.38 120 PRO A N 1
ATOM 933 C CA . PRO A 1 120 ? -18.198 8.699 1.633 1.00 50.38 120 PRO A CA 1
ATOM 934 C C . PRO A 1 120 ? -16.992 7.791 1.361 1.00 50.38 120 PRO A C 1
ATOM 936 O O . PRO A 1 120 ? -16.309 7.912 0.346 1.00 50.38 120 PRO A O 1
ATOM 939 N N . VAL A 1 121 ? -16.717 6.873 2.289 1.00 52.75 121 VAL A N 1
ATOM 940 C CA . VAL A 1 121 ? -15.855 5.717 2.049 1.00 52.75 121 VAL A CA 1
ATOM 941 C C . VAL A 1 121 ? -16.626 4.828 1.084 1.00 52.75 121 VAL A C 1
ATOM 943 O O . VAL A 1 121 ? -17.428 3.991 1.487 1.00 52.75 121 VAL A O 1
ATOM 946 N N . LEU A 1 122 ? -16.462 5.111 -0.208 1.00 42.06 122 LEU A N 1
ATOM 947 C CA . LEU A 1 122 ? -17.325 4.572 -1.253 1.00 42.06 122 LEU A CA 1
ATOM 948 C C . LEU A 1 122 ? -17.173 3.064 -1.429 1.00 42.06 122 LEU A C 1
ATOM 950 O O . LEU A 1 122 ? -18.148 2.442 -1.816 1.00 42.06 122 LEU A O 1
ATOM 954 N N . ASN A 1 123 ? -16.017 2.478 -1.101 1.00 46.34 123 ASN A N 1
ATOM 955 C CA . ASN A 1 123 ? -15.790 1.034 -1.086 1.00 46.34 123 ASN A CA 1
ATOM 956 C C . ASN A 1 123 ? -14.587 0.714 -0.185 1.00 46.34 123 ASN A C 1
ATOM 958 O O . ASN A 1 123 ? -13.493 1.234 -0.401 1.00 46.34 123 ASN A O 1
ATOM 962 N N . GLY A 1 124 ? -14.783 -0.128 0.829 1.00 46.16 124 GLY A N 1
ATOM 963 C CA . GLY A 1 124 ? -13.703 -0.705 1.630 1.00 46.16 124 GLY A CA 1
ATOM 964 C C . GLY A 1 124 ? -13.593 -2.204 1.366 1.00 46.16 124 G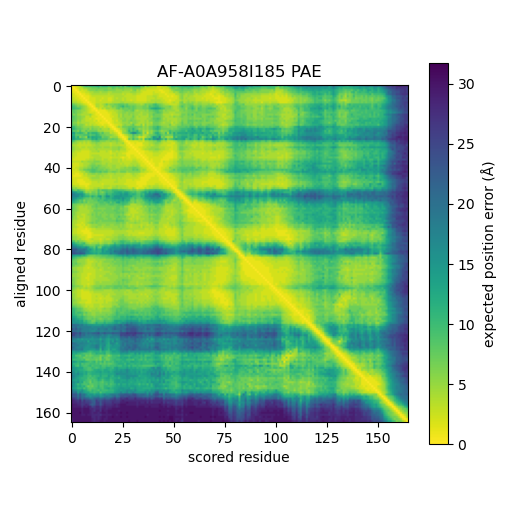LY A C 1
ATOM 965 O O . GLY A 1 124 ? -14.616 -2.866 1.190 1.00 46.16 124 GLY A O 1
ATOM 966 N N . LEU A 1 125 ? -12.373 -2.740 1.334 1.00 51.19 125 LEU A N 1
ATOM 967 C CA . LEU A 1 125 ? -12.148 -4.181 1.234 1.00 51.19 125 LEU A CA 1
ATOM 968 C C . LEU A 1 125 ? -12.234 -4.793 2.641 1.00 51.19 125 LEU A C 1
ATOM 970 O O . LEU A 1 125 ? -11.596 -4.313 3.581 1.00 51.19 125 LEU A O 1
ATOM 974 N N . PHE A 1 126 ? -13.025 -5.850 2.801 1.00 50.31 126 PHE A N 1
ATOM 975 C CA . PHE A 1 126 ? -13.077 -6.614 4.048 1.00 50.31 126 PHE A CA 1
ATOM 976 C C . PHE A 1 126 ? -11.888 -7.572 4.092 1.00 50.31 126 PHE A C 1
ATOM 978 O O . PHE A 1 126 ? -11.718 -8.363 3.169 1.00 50.31 126 PHE A O 1
ATOM 985 N N . LEU A 1 127 ? -11.072 -7.495 5.147 1.00 48.25 127 LEU A N 1
ATOM 986 C CA . LEU A 1 127 ? -9.938 -8.408 5.332 1.00 48.25 127 LEU A CA 1
ATOM 987 C C . LEU A 1 127 ? -10.189 -9.500 6.381 1.00 48.25 127 LEU A C 1
ATOM 989 O O . LEU A 1 127 ? -9.555 -10.546 6.310 1.00 48.25 127 LEU A O 1
ATOM 993 N N . ALA A 1 128 ? -11.084 -9.277 7.349 1.00 48.22 128 ALA A N 1
ATOM 994 C CA . ALA A 1 128 ? -11.502 -10.271 8.343 1.00 48.22 128 ALA A CA 1
ATOM 995 C C . ALA A 1 128 ? -12.898 -9.927 8.901 1.00 48.22 128 ALA A C 1
ATOM 997 O O . ALA A 1 128 ? -13.386 -8.818 8.685 1.00 48.22 128 ALA A O 1
ATOM 998 N N . GLU A 1 129 ? -13.527 -10.838 9.663 1.00 47.06 129 GLU A N 1
ATOM 999 C CA . GLU A 1 129 ? -14.879 -10.644 10.240 1.00 47.06 129 GLU A CA 1
ATOM 1000 C C . GLU A 1 129 ? -15.036 -9.318 11.004 1.00 47.06 129 GLU A C 1
ATOM 1002 O O . GLU A 1 129 ? -16.090 -8.687 10.943 1.00 47.06 129 GLU A O 1
ATOM 1007 N N . ASN A 1 130 ? -13.966 -8.856 11.660 1.00 54.88 130 ASN A N 1
ATOM 1008 C CA . ASN A 1 130 ? -13.975 -7.673 12.522 1.00 54.88 130 ASN A CA 1
ATOM 1009 C C . ASN A 1 130 ? -13.058 -6.545 12.036 1.00 54.88 130 ASN A C 1
ATOM 1011 O O . ASN A 1 130 ? -12.743 -5.644 12.810 1.00 54.88 130 ASN A O 1
ATOM 1015 N N . SER A 1 131 ? -12.593 -6.575 10.784 1.00 59.25 131 SER A N 1
ATOM 1016 C CA . SER A 1 131 ? -11.681 -5.550 10.275 1.00 59.25 131 SER A CA 1
ATOM 1017 C C . SER A 1 131 ? -11.998 -5.144 8.842 1.00 59.25 131 SER A C 1
ATOM 1019 O O . SER A 1 131 ? -12.441 -5.931 8.002 1.00 59.25 131 SER A O 1
ATOM 1021 N N . ARG A 1 132 ? -11.792 -3.860 8.563 1.00 65.81 132 ARG A N 1
ATOM 1022 C CA . ARG A 1 132 ? -12.044 -3.264 7.253 1.00 65.81 132 ARG A CA 1
ATOM 1023 C C . ARG A 1 132 ? -10.828 -2.453 6.838 1.00 65.81 132 ARG A C 1
ATOM 1025 O O . ARG A 1 132 ? -10.280 -1.706 7.648 1.00 65.81 132 ARG A O 1
ATOM 1032 N N . ILE A 1 133 ? -10.443 -2.589 5.573 1.00 66.81 133 ILE A N 1
ATOM 1033 C CA . ILE A 1 133 ? -9.558 -1.643 4.904 1.00 66.81 133 ILE A CA 1
ATOM 1034 C C . ILE A 1 133 ? -10.420 -0.611 4.206 1.00 66.81 133 ILE A C 1
ATOM 1036 O O . ILE A 1 133 ? -11.309 -0.954 3.429 1.00 66.81 133 ILE A O 1
ATOM 1040 N N . PHE A 1 134 ? -10.094 0.656 4.411 1.00 69.25 134 PHE A N 1
ATOM 1041 C CA . PHE A 1 134 ? -10.480 1.697 3.473 1.00 69.25 134 PHE A CA 1
ATOM 1042 C C . PHE A 1 134 ? -9.244 2.220 2.741 1.00 69.25 134 PHE A C 1
ATOM 1044 O O . PHE A 1 134 ? -8.127 2.181 3.266 1.00 69.25 134 PHE A O 1
ATOM 1051 N N . LEU A 1 135 ? -9.469 2.686 1.516 1.00 68.69 135 LEU A N 1
ATOM 1052 C CA . LEU A 1 135 ? -8.446 3.217 0.626 1.00 68.69 135 LEU A CA 1
ATOM 1053 C C . LEU A 1 135 ? -8.651 4.723 0.475 1.00 68.69 135 LEU A C 1
ATOM 1055 O O . LEU A 1 135 ? -9.782 5.181 0.299 1.00 68.69 135 LEU A O 1
ATOM 1059 N N . TRP A 1 136 ? -7.571 5.496 0.528 1.00 68.12 136 TRP A N 1
ATOM 1060 C CA . TRP A 1 136 ? -7.614 6.925 0.221 1.00 68.12 136 TRP A CA 1
ATOM 1061 C C . TRP A 1 136 ? -6.345 7.385 -0.501 1.00 68.12 136 TRP A C 1
ATOM 1063 O O . TRP A 1 136 ? -5.295 6.749 -0.397 1.00 68.12 136 TRP A O 1
ATOM 1073 N N . HIS A 1 137 ? -6.452 8.489 -1.245 1.00 68.25 137 HIS A N 1
ATOM 1074 C CA . HIS A 1 137 ? -5.354 9.056 -2.029 1.00 68.25 137 HIS A CA 1
ATOM 1075 C C . HIS A 1 137 ? -4.747 10.280 -1.307 1.00 68.25 137 HIS A C 1
ATOM 1077 O O . HIS A 1 137 ? -5.505 11.175 -0.912 1.00 68.25 137 HIS A O 1
ATOM 1083 N N . PRO A 1 138 ? -3.411 10.363 -1.133 1.00 65.94 138 PRO A N 1
ATOM 1084 C CA . PRO A 1 138 ? -2.741 11.376 -0.317 1.00 65.94 138 PRO A CA 1
ATOM 1085 C C . PRO A 1 138 ? -2.901 12.812 -0.827 1.00 65.94 138 PRO A C 1
ATOM 1087 O O . PRO A 1 138 ? -2.829 13.745 -0.026 1.00 65.94 138 PRO A O 1
ATOM 1090 N N . ASP A 1 139 ? -3.198 12.984 -2.115 1.00 68.06 139 ASP A N 1
ATOM 1091 C CA . ASP A 1 139 ? -3.359 14.291 -2.773 1.00 68.06 139 ASP A CA 1
ATOM 1092 C C . ASP A 1 139 ? -4.670 15.021 -2.436 1.00 68.06 139 ASP A C 1
ATOM 1094 O O . ASP A 1 139 ? -4.965 16.067 -3.012 1.00 68.06 139 ASP A O 1
ATOM 1098 N N . PHE A 1 140 ? -5.455 14.515 -1.480 1.00 67.75 140 PHE A N 1
ATOM 1099 C CA . PHE A 1 140 ? -6.626 15.204 -0.934 1.00 67.75 140 PHE A CA 1
ATOM 1100 C C . PHE A 1 140 ? -6.355 15.664 0.514 1.00 67.75 140 PHE A C 1
ATOM 1102 O O . PHE A 1 140 ? -6.716 14.965 1.464 1.00 67.75 140 PHE A O 1
ATOM 1109 N N . PRO A 1 141 ? -5.749 16.850 0.743 1.00 65.31 141 PRO A N 1
ATOM 1110 C CA . PRO A 1 141 ? -5.348 17.301 2.081 1.00 65.31 141 PRO A CA 1
ATOM 1111 C C . PRO A 1 141 ? -6.506 17.435 3.078 1.00 65.31 141 PRO A C 1
ATOM 1113 O O . PRO A 1 141 ? -6.354 17.107 4.253 1.00 65.31 141 PRO A O 1
ATOM 1116 N N . ALA A 1 142 ? -7.679 17.877 2.610 1.00 64.12 142 ALA A N 1
ATOM 1117 C CA . ALA A 1 142 ? -8.877 17.983 3.446 1.00 64.12 142 ALA A CA 1
ATOM 1118 C C . ALA A 1 142 ? -9.359 16.603 3.930 1.00 64.12 142 ALA A C 1
ATOM 1120 O O . ALA A 1 142 ? -9.761 16.446 5.081 1.00 64.12 142 ALA A O 1
ATOM 1121 N N . LEU A 1 143 ? -9.246 15.590 3.065 1.00 65.38 143 LEU A N 1
ATOM 1122 C CA . LEU A 1 143 ? -9.556 14.198 3.383 1.00 65.38 143 LEU A CA 1
ATOM 1123 C C . LEU A 1 143 ? -8.543 13.640 4.386 1.00 65.38 143 LEU A C 1
ATOM 1125 O O . LEU A 1 143 ? -8.925 13.025 5.375 1.00 65.38 143 LEU A O 1
ATOM 1129 N N . LYS A 1 144 ? -7.257 13.924 4.167 1.00 70.69 144 LYS A N 1
ATOM 1130 C CA . LYS A 1 144 ? -6.149 13.513 5.031 1.00 70.69 144 LYS A CA 1
ATOM 1131 C C . LYS A 1 144 ? -6.346 13.962 6.478 1.00 70.69 144 LYS A C 1
ATOM 1133 O O . LYS A 1 144 ? -6.276 13.138 7.383 1.00 70.69 144 LYS A O 1
ATOM 1138 N N . GLN A 1 145 ? -6.581 15.256 6.706 1.00 68.44 145 GLN A N 1
ATOM 1139 C CA . GLN A 1 145 ? -6.749 15.788 8.060 1.00 68.44 145 GLN A CA 1
ATOM 1140 C C . GLN A 1 145 ? -7.971 15.180 8.754 1.00 68.44 145 GLN A C 1
ATOM 1142 O O . GLN A 1 145 ? -7.857 14.726 9.889 1.00 68.44 145 GLN A O 1
ATOM 1147 N N . HIS A 1 146 ? -9.103 15.102 8.056 1.00 67.25 146 HIS A N 1
ATO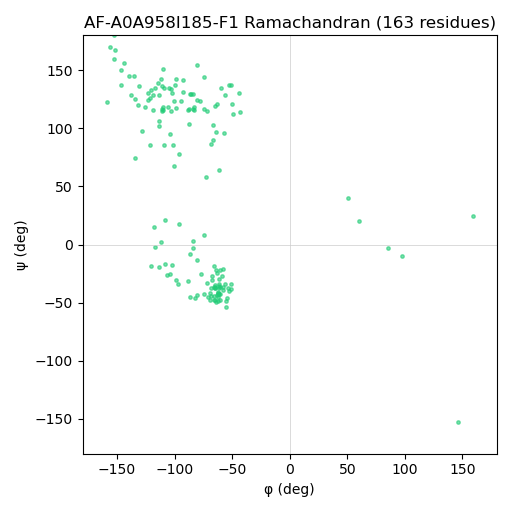M 1148 C CA . HIS A 1 146 ? -10.317 14.522 8.616 1.00 67.25 146 HIS A CA 1
ATOM 1149 C C . HIS A 1 146 ? -10.171 13.022 8.913 1.00 67.25 146 HIS A C 1
ATOM 1151 O O . HIS A 1 146 ? -10.686 12.540 9.915 1.00 67.25 146 HIS A O 1
ATOM 1157 N N . LEU A 1 147 ? -9.448 12.271 8.076 1.00 68.62 147 LEU A N 1
ATOM 1158 C CA . LEU A 1 147 ? -9.122 10.871 8.344 1.00 68.62 147 LEU A CA 1
ATOM 1159 C C . LEU A 1 147 ? -8.267 10.747 9.602 1.00 68.62 147 LEU A C 1
ATOM 1161 O O . LEU A 1 147 ? -8.621 9.956 10.474 1.00 68.62 147 LEU A O 1
ATOM 1165 N N . TRP A 1 148 ? -7.201 11.553 9.721 1.00 68.50 148 TRP A N 1
ATOM 1166 C CA . TRP A 1 148 ? -6.387 11.624 10.939 1.00 68.50 148 TRP A CA 1
ATOM 1167 C C . TRP A 1 148 ? -7.260 11.920 12.162 1.00 68.50 148 TRP A C 1
ATOM 1169 O O . TRP A 1 148 ? -7.178 11.224 13.164 1.00 68.50 148 TRP A O 1
ATOM 1179 N N . GLU A 1 149 ? -8.165 12.885 12.081 1.00 68.75 149 GLU A N 1
ATOM 1180 C CA . GLU A 1 149 ? -9.046 13.216 13.199 1.00 68.75 149 GLU A CA 1
ATOM 1181 C C . GLU A 1 149 ? -10.029 12.082 13.535 1.00 68.75 149 GLU A C 1
ATOM 1183 O O . GLU A 1 149 ? -10.117 11.653 14.680 1.00 68.75 149 GLU A O 1
ATOM 1188 N N . SER A 1 150 ? -10.717 11.512 12.555 1.00 65.88 150 SER A N 1
ATOM 1189 C CA . SER A 1 150 ? -11.795 10.550 12.812 1.00 65.88 150 SER A CA 1
ATOM 1190 C C . SER A 1 150 ? -11.310 9.141 13.182 1.00 65.88 150 SER A C 1
ATOM 1192 O O . SER A 1 150 ? -12.024 8.407 13.867 1.00 65.88 150 SER A O 1
ATOM 1194 N N . LEU A 1 151 ? -10.107 8.746 12.755 1.00 63.94 151 LEU A N 1
ATOM 1195 C CA . LEU A 1 151 ? -9.544 7.416 13.039 1.00 63.94 151 LEU A CA 1
ATOM 1196 C C . LEU A 1 151 ? -8.421 7.436 14.077 1.00 63.94 151 LEU A C 1
ATOM 1198 O O . LEU A 1 151 ? -8.219 6.421 14.749 1.00 63.94 151 LEU A O 1
ATOM 1202 N N . TRP A 1 152 ? -7.707 8.563 14.209 1.00 64.75 152 TRP A N 1
ATOM 1203 C CA . TRP A 1 152 ? -6.571 8.707 15.123 1.00 64.75 152 TRP A CA 1
ATOM 1204 C C . TRP A 1 152 ? -6.848 9.593 16.348 1.00 64.75 152 TRP A C 1
ATOM 1206 O O . TRP A 1 152 ? -6.111 9.464 17.322 1.00 64.75 152 TRP A O 1
ATOM 1216 N N . LEU A 1 153 ? -7.900 10.426 16.378 1.00 53.25 153 LEU A N 1
ATOM 1217 C CA . LEU A 1 153 ? -8.323 11.133 17.597 1.00 53.25 153 LEU A CA 1
ATOM 1218 C C . LEU A 1 153 ? -9.541 10.447 18.232 1.00 53.25 153 LEU A C 1
ATOM 1220 O O . LEU A 1 153 ? -10.683 10.880 18.086 1.00 53.25 153 LEU A O 1
ATOM 1224 N N . GLU A 1 154 ? -9.297 9.437 19.068 1.00 49.94 154 GLU A N 1
ATOM 1225 C CA . GLU A 1 154 ? -10.088 9.397 20.298 1.00 49.94 154 GLU A CA 1
ATOM 1226 C C . GLU A 1 154 ? -9.566 10.538 21.157 1.00 49.94 154 GLU A C 1
ATOM 1228 O O . GLU A 1 154 ? -8.386 10.577 21.511 1.00 49.94 154 GLU A O 1
ATOM 1233 N N . LYS A 1 155 ? -10.424 11.530 21.412 1.00 39.53 155 LYS A N 1
ATOM 1234 C CA . LYS A 1 155 ? -10.124 12.577 22.382 1.00 39.53 155 LYS A CA 1
ATOM 1235 C C . LYS A 1 155 ? -9.520 11.913 23.617 1.00 39.53 155 LYS A C 1
ATOM 1237 O O . LYS A 1 155 ? -10.111 10.988 24.170 1.00 39.53 155 LYS A O 1
ATOM 1242 N N . ALA A 1 156 ? -8.393 12.445 24.074 1.00 39.31 156 ALA A N 1
ATOM 1243 C CA . ALA A 1 156 ? -7.921 12.302 25.442 1.00 39.31 156 ALA A CA 1
ATOM 1244 C C . ALA A 1 156 ? -8.949 12.921 26.415 1.00 39.31 156 ALA A C 1
ATOM 1246 O O . ALA A 1 156 ? -8.701 13.934 27.058 1.00 39.31 156 ALA A O 1
ATOM 1247 N N . THR A 1 157 ? -10.154 12.364 26.473 1.00 39.84 157 THR A N 1
ATOM 1248 C CA . THR A 1 157 ? -11.225 12.756 27.381 1.00 39.84 157 THR A CA 1
ATOM 1249 C C . THR A 1 157 ? -11.696 11.497 28.073 1.00 39.84 157 THR A C 1
ATOM 1251 O O . THR A 1 157 ? -12.485 10.746 27.503 1.00 39.84 157 THR A O 1
ATOM 1254 N N . GLY A 1 158 ? -11.189 11.270 29.286 1.00 39.06 158 GLY A N 1
ATOM 1255 C CA . GLY A 1 158 ? -11.703 10.193 30.125 1.00 39.06 158 GLY A CA 1
ATOM 1256 C C . GLY A 1 158 ? -10.826 9.658 31.254 1.00 39.06 158 GLY A C 1
ATOM 1257 O O . GLY A 1 158 ? -11.051 8.522 31.638 1.00 39.06 158 GLY A O 1
ATOM 1258 N N . GLN A 1 159 ? -9.871 10.413 31.806 1.00 34.78 159 GLN A N 1
ATOM 1259 C CA . GLN A 1 159 ? -9.469 10.236 33.212 1.00 34.78 159 GLN A CA 1
ATOM 1260 C C . GLN A 1 159 ? -9.375 11.613 33.874 1.00 34.78 159 GLN A C 1
ATOM 1262 O O . GLN A 1 159 ? -8.306 12.172 34.088 1.00 34.78 159 GLN A O 1
ATOM 1267 N N . THR A 1 160 ? -10.540 12.191 34.160 1.00 39.69 160 THR A N 1
ATOM 1268 C CA . THR A 1 160 ? -10.704 12.926 35.411 1.00 39.69 160 THR A CA 1
ATOM 1269 C C . THR A 1 160 ? -10.603 11.892 36.525 1.00 39.69 160 THR A C 1
ATOM 1271 O O . THR A 1 160 ? -11.534 11.114 36.730 1.00 39.69 160 THR A O 1
ATOM 1274 N N . GLU A 1 161 ? -9.460 11.839 37.204 1.00 36.31 161 GLU A N 1
ATOM 1275 C CA . GLU A 1 161 ? -9.433 11.330 38.570 1.00 36.31 161 GLU A CA 1
ATOM 1276 C C . GLU A 1 161 ? -10.271 12.293 39.414 1.00 36.31 161 GLU A C 1
ATOM 1278 O O . GLU A 1 161 ? -9.810 13.356 39.830 1.00 36.31 161 GLU A O 1
ATOM 1283 N N . ASP A 1 162 ? -11.534 11.926 39.625 1.00 39.88 162 ASP A N 1
ATOM 1284 C CA . ASP A 1 162 ? -12.292 12.368 40.787 1.00 39.88 162 ASP A CA 1
ATOM 1285 C C . ASP A 1 162 ? -11.512 11.936 42.035 1.00 39.88 162 ASP A C 1
ATOM 1287 O O . ASP A 1 162 ? -11.617 10.808 42.509 1.00 39.88 162 ASP A O 1
ATOM 1291 N N . THR A 1 163 ? -10.708 12.847 42.578 1.00 37.03 163 THR A N 1
ATOM 1292 C CA . THR A 1 163 ? -10.274 12.794 43.975 1.00 37.03 163 THR A CA 1
ATOM 1293 C C . THR A 1 163 ? -11.199 13.690 44.784 1.00 37.03 163 THR A C 1
ATOM 1295 O O . THR A 1 163 ? -10.884 14.821 45.143 1.00 37.03 163 THR A O 1
ATOM 1298 N N . THR A 1 164 ? -12.388 13.162 45.067 1.00 49.91 164 THR A N 1
ATOM 1299 C CA . THR A 1 164 ? -13.119 13.515 46.285 1.00 49.91 164 THR A CA 1
ATOM 1300 C C . THR A 1 164 ? -13.195 12.283 47.170 1.00 49.91 164 THR A C 1
ATOM 1302 O O . THR A 1 164 ? -13.986 11.376 46.923 1.00 49.91 164 THR A O 1
ATOM 1305 N N . SER A 1 165 ? -12.338 12.249 48.190 1.00 40.91 165 SER A N 1
ATOM 1306 C CA . SER A 1 165 ? -12.611 11.781 49.559 1.00 40.91 165 SER A CA 1
ATOM 1307 C C . SER A 1 165 ? -11.390 12.047 50.428 1.00 40.91 165 SER A C 1
ATOM 1309 O O . SER A 1 165 ? -10.284 11.635 50.015 1.00 40.91 165 SER A O 1
#

Foldseek 3Di:
DDEAEEEEAEPDPVQCCLVDVPAFDFDDDDPNWTWTWDDPDPPYIYIYTHCYPPLPDPPVNCVVRVVPHQEYEYEYELPPPLLDPVVVVSVVVVLVVNPPHFYKYWYKDFPVLVVQQPDCLVDWDDSDPGIIIGIDTPVPVVSVVSCCCSRRDPDPPDDPPPPDD

Secondary structure (DSSP, 8-state):
-EEEEEEEEESSHHHHHHHHHHH-EEEEEETTEEEEEEEEETTEEEEEEE-TT-TT--HHHHHHHTTT--EEEEEEETTTS---HHHHHHHHHHHHHTTTS-EEEEEEE-HHHHTT--S----EEEEETTEEEEEE-TT-HHHHHHHIIIII---S---------

Solvent-accessible surface area (backbone atoms only — not comparable to full-atom values): 9677 Å² total; per-residue (Å²): 120,48,76,45,31,28,44,33,39,29,82,41,65,67,57,46,48,64,57,39,74,78,68,42,51,82,69,52,66,55,98,89,31,46,29,28,43,36,75,80,50,99,46,36,33,38,37,38,36,51,43,50,90,44,93,70,68,52,65,68,56,49,66,65,42,61,88,60,46,59,32,36,40,38,37,40,57,60,76,78,50,80,79,41,70,68,56,53,53,50,52,52,50,52,57,59,74,46,64,94,44,58,46,37,39,37,39,39,34,48,62,75,48,55,72,59,46,91,60,87,76,84,68,58,55,76,80,48,102,72,34,34,28,42,70,46,55,78,91,38,63,73,58,50,54,50,48,47,45,46,61,57,49,75,70,97,72,85,79,79,79,82,83,84,129